Protein AF-A0A1S8SYW9-F1 (afdb_monomer_lite)

Radius of gyration: 13.83 Å; chains: 1; bounding box: 28×29×32 Å

Structure (mmCIF, N/CA/C/O backbone):
data_AF-A0A1S8SYW9-F1
#
_entry.id   AF-A0A1S8SYW9-F1
#
loop_
_atom_site.group_PDB
_atom_site.id
_atom_site.type_symbol
_atom_site.label_atom_id
_atom_site.label_alt_id
_atom_site.label_comp_id
_atom_site.label_asym_id
_atom_site.label_entity_id
_atom_site.label_seq_id
_atom_site.pdbx_PDB_ins_code
_atom_site.Cartn_x
_atom_site.Cartn_y
_atom_site.Cartn_z
_atom_site.occupancy
_atom_site.B_iso_or_equiv
_atom_site.auth_seq_id
_atom_site.auth_comp_id
_atom_site.auth_asym_id
_atom_site.auth_atom_id
_atom_site.pdbx_PDB_model_num
ATOM 1 N N . MET A 1 1 ? 6.779 16.204 14.818 1.00 73.50 1 MET A N 1
ATOM 2 C CA . MET A 1 1 ? 7.220 14.799 14.920 1.00 73.50 1 MET A CA 1
ATOM 3 C C . MET A 1 1 ? 8.372 14.636 13.952 1.00 73.50 1 MET A C 1
ATOM 5 O O . MET A 1 1 ? 8.216 15.047 12.809 1.00 73.50 1 MET A O 1
ATOM 9 N N . GLU A 1 2 ? 9.518 14.142 14.408 1.00 86.81 2 GLU A N 1
ATOM 10 C CA . GLU A 1 2 ? 10.631 13.812 13.511 1.00 86.81 2 GLU A CA 1
ATOM 11 C C . GLU A 1 2 ? 10.337 12.479 12.816 1.00 86.81 2 GLU A C 1
ATOM 13 O O . GLU A 1 2 ? 9.788 11.564 13.433 1.00 86.81 2 GLU A O 1
ATOM 18 N N . LEU A 1 3 ? 10.631 12.401 11.518 1.00 86.81 3 LEU A N 1
ATOM 19 C CA . LEU A 1 3 ? 10.470 11.173 10.742 1.00 86.81 3 LEU A CA 1
ATOM 20 C C . LEU A 1 3 ? 11.688 10.273 10.954 1.00 86.81 3 LEU A C 1
ATOM 22 O O . LEU A 1 3 ? 12.787 10.767 11.202 1.00 86.81 3 LEU A O 1
ATOM 26 N N . SER A 1 4 ? 11.486 8.960 10.835 1.00 89.44 4 SER A N 1
ATOM 27 C CA . SER A 1 4 ? 12.580 7.988 10.904 1.00 89.44 4 SER A CA 1
ATOM 28 C C . SER A 1 4 ? 13.664 8.325 9.870 1.00 89.44 4 SER A C 1
ATOM 30 O O . SER A 1 4 ? 13.314 8.713 8.751 1.00 89.44 4 SER A O 1
ATOM 32 N N . PRO A 1 5 ? 14.958 8.179 10.208 1.00 90.12 5 PRO A N 1
ATOM 33 C CA . PRO A 1 5 ? 16.032 8.384 9.248 1.00 90.12 5 PRO A CA 1
ATOM 34 C C . PRO A 1 5 ? 15.919 7.356 8.118 1.00 90.12 5 PRO A C 1
ATOM 36 O O . PRO A 1 5 ? 16.023 6.154 8.354 1.00 90.12 5 PRO A O 1
ATOM 39 N N . ASP A 1 6 ? 15.701 7.848 6.901 1.00 91.12 6 ASP A N 1
ATOM 40 C CA . ASP A 1 6 ? 15.604 7.052 5.679 1.00 91.12 6 ASP A CA 1
ATOM 41 C C . ASP A 1 6 ? 16.440 7.734 4.574 1.00 91.12 6 ASP A C 1
ATOM 43 O O . ASP A 1 6 ? 16.298 8.946 4.377 1.00 91.12 6 ASP A O 1
ATOM 47 N N . PRO A 1 7 ? 17.333 7.014 3.866 1.00 90.56 7 PRO A N 1
ATOM 48 C CA . PRO A 1 7 ? 18.149 7.585 2.791 1.00 90.56 7 PRO A CA 1
ATOM 49 C C . PRO A 1 7 ? 17.338 8.200 1.641 1.00 90.56 7 PRO A C 1
ATOM 51 O O . PRO A 1 7 ? 17.804 9.140 1.001 1.00 90.56 7 PRO A O 1
ATOM 54 N N . LEU A 1 8 ? 16.129 7.690 1.390 1.00 91.69 8 LEU A N 1
ATOM 55 C CA . LEU A 1 8 ? 15.212 8.125 0.334 1.00 91.69 8 LEU A CA 1
ATOM 56 C C . LEU A 1 8 ? 14.064 8.991 0.878 1.00 91.69 8 LEU A C 1
ATOM 58 O O . LEU A 1 8 ? 13.097 9.270 0.163 1.00 91.69 8 LEU A O 1
ATOM 62 N N . LEU A 1 9 ? 14.157 9.456 2.131 1.00 91.00 9 LEU A N 1
ATOM 63 C CA . LEU A 1 9 ? 13.089 10.184 2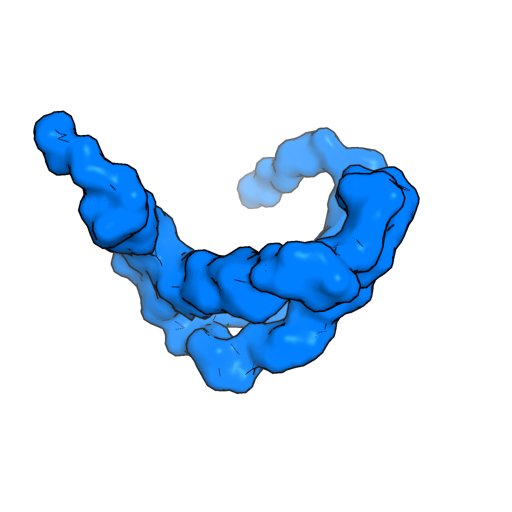.824 1.00 91.00 9 LEU A CA 1
ATOM 64 C C . LEU A 1 9 ? 12.535 11.360 2.010 1.00 91.00 9 LEU A C 1
ATOM 66 O O . LEU A 1 9 ? 11.321 11.546 1.914 1.00 91.00 9 LEU A O 1
ATOM 70 N N . ASP A 1 10 ? 13.422 12.180 1.451 1.00 91.00 10 ASP A N 1
ATOM 71 C CA . ASP A 1 10 ? 13.030 13.399 0.743 1.00 91.00 10 ASP A CA 1
ATOM 72 C C . ASP A 1 10 ? 12.382 13.120 -0.613 1.00 91.00 10 ASP A C 1
ATOM 74 O O . ASP A 1 10 ? 11.601 13.937 -1.103 1.00 91.00 10 ASP A O 1
ATOM 78 N N . GLU A 1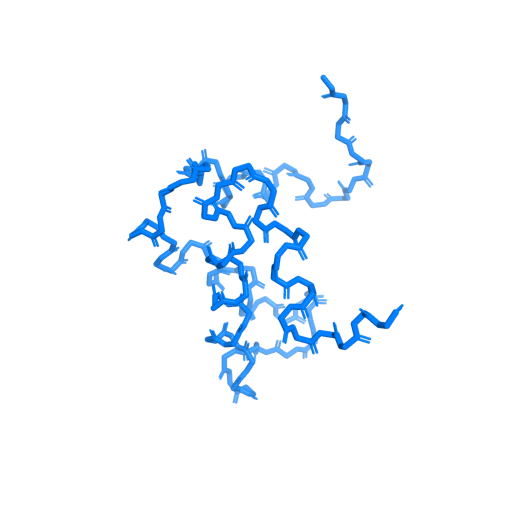 11 ? 12.667 11.969 -1.212 1.00 89.88 11 GLU A N 1
ATOM 79 C CA . GLU A 1 11 ? 12.016 11.516 -2.433 1.00 89.88 11 GLU A CA 1
ATOM 80 C C . GLU A 1 11 ? 10.641 10.920 -2.123 1.00 89.88 11 GLU A C 1
ATOM 82 O O . GLU A 1 11 ? 9.636 11.372 -2.674 1.00 89.88 11 GLU A O 1
ATOM 87 N N . LEU A 1 12 ? 10.571 10.009 -1.147 1.00 88.88 12 LEU A N 1
ATOM 88 C CA . LEU A 1 12 ? 9.324 9.373 -0.717 1.00 88.88 12 LEU A CA 1
ATOM 89 C C . LEU A 1 12 ? 8.274 10.391 -0.267 1.00 88.88 12 LEU A C 1
ATOM 91 O O . LEU A 1 12 ? 7.105 10.275 -0.639 1.00 88.88 12 LEU A O 1
ATOM 95 N N . LYS A 1 13 ? 8.687 11.437 0.462 1.00 89.06 13 LYS A N 1
ATOM 96 C CA . LYS A 1 13 ? 7.801 12.545 0.850 1.00 89.06 13 LYS A CA 1
ATOM 97 C C . LYS A 1 13 ? 7.088 13.171 -0.342 1.00 89.06 13 LYS A C 1
ATOM 99 O O . LYS A 1 13 ? 5.926 13.533 -0.204 1.00 89.06 13 LYS A O 1
ATOM 104 N N . LYS A 1 14 ? 7.758 13.322 -1.490 1.00 90.00 14 LYS A N 1
ATOM 105 C CA . LYS A 1 14 ? 7.169 13.958 -2.680 1.00 90.00 14 LYS A CA 1
ATOM 106 C C . LYS A 1 14 ? 6.051 13.106 -3.258 1.00 90.00 14 LYS A C 1
ATOM 108 O O . LYS A 1 14 ? 5.023 13.655 -3.642 1.00 90.00 14 LYS A O 1
ATOM 113 N N . TYR A 1 15 ? 6.232 11.787 -3.275 1.00 87.75 15 TYR A N 1
ATOM 114 C CA . TYR A 1 15 ? 5.208 10.868 -3.759 1.00 87.75 15 TYR A CA 1
ATOM 115 C C . TYR A 1 15 ? 3.973 10.893 -2.861 1.00 87.75 15 TYR A C 1
ATOM 117 O O . TYR A 1 15 ? 2.865 11.039 -3.355 1.00 87.75 15 TYR A O 1
ATOM 125 N N . VAL A 1 16 ? 4.142 10.861 -1.537 1.00 86.94 16 VAL A N 1
ATOM 126 C CA . VAL A 1 16 ? 2.997 10.799 -0.608 1.00 86.94 16 VAL A CA 1
ATOM 127 C C . VAL A 1 16 ? 2.447 12.164 -0.180 1.00 86.94 16 VAL A C 1
ATOM 129 O O . VAL A 1 16 ? 1.476 12.216 0.570 1.00 86.94 16 VAL A O 1
ATOM 132 N N . ALA A 1 17 ? 3.023 13.275 -0.652 1.00 87.25 17 ALA A N 1
ATOM 133 C CA . ALA A 1 17 ? 2.694 14.632 -0.199 1.00 87.25 17 ALA A CA 1
ATOM 134 C C . ALA A 1 17 ? 1.205 14.992 -0.331 1.00 87.25 17 ALA A C 1
ATOM 136 O O . ALA A 1 17 ? 0.676 15.762 0.470 1.00 87.25 17 ALA A O 1
ATOM 137 N N . ASN A 1 18 ? 0.536 14.441 -1.344 1.00 84.75 18 ASN A N 1
ATOM 138 C CA . ASN A 1 18 ? -0.865 14.737 -1.639 1.00 84.75 18 ASN A CA 1
ATOM 139 C C . ASN A 1 18 ? -1.845 13.763 -0.970 1.00 84.75 18 ASN A C 1
ATOM 141 O O . ASN A 1 18 ? -3.055 13.971 -1.054 1.00 84.75 18 ASN A O 1
ATOM 145 N N . ILE A 1 19 ? -1.349 12.723 -0.294 1.00 87.06 19 ILE A N 1
ATOM 146 C CA . ILE A 1 19 ? -2.188 11.720 0.359 1.00 87.06 19 ILE A CA 1
ATOM 147 C C . ILE A 1 19 ? -2.764 12.310 1.646 1.00 87.06 19 ILE A C 1
ATOM 149 O O . ILE A 1 19 ? -2.041 12.802 2.514 1.00 87.06 19 ILE A O 1
ATOM 153 N N . LYS A 1 20 ? -4.088 12.233 1.782 1.00 86.12 20 LYS A N 1
ATOM 154 C CA . LYS A 1 20 ? -4.814 12.675 2.973 1.00 86.12 20 LYS A CA 1
ATOM 155 C C . LYS A 1 20 ? -5.597 11.519 3.568 1.00 86.12 20 LYS A C 1
ATOM 157 O O . LYS A 1 20 ? -6.184 10.711 2.852 1.00 86.12 20 LYS A O 1
ATOM 162 N N . LEU A 1 21 ? -5.625 11.475 4.895 1.00 88.81 21 LEU A N 1
ATOM 163 C CA . LEU A 1 21 ? -6.436 10.514 5.630 1.00 88.81 21 LEU A CA 1
ATOM 164 C C . LEU A 1 21 ? -7.921 10.731 5.300 1.00 88.81 21 LEU A C 1
ATOM 166 O O . LEU A 1 21 ? -8.400 11.864 5.327 1.00 88.81 21 LEU A O 1
ATOM 170 N N . GLY A 1 22 ? -8.635 9.649 5.003 1.00 84.00 22 GLY A N 1
ATOM 171 C CA . GLY A 1 22 ? -10.039 9.666 4.595 1.00 84.00 22 GLY A CA 1
ATOM 172 C C . GLY A 1 22 ? -10.271 9.875 3.098 1.00 84.00 22 GLY A C 1
ATOM 173 O O . GLY A 1 22 ? -11.405 9.734 2.649 1.00 84.00 22 GLY A O 1
ATOM 174 N N . THR A 1 23 ? -9.230 10.161 2.309 1.00 79.56 23 THR A N 1
ATOM 175 C CA . THR A 1 23 ? -9.367 10.368 0.863 1.00 79.56 23 THR A CA 1
ATOM 176 C C . THR A 1 23 ? -8.917 9.132 0.091 1.00 79.56 23 THR A C 1
ATOM 178 O O . THR A 1 23 ? -7.754 8.998 -0.279 1.00 79.56 23 THR A O 1
ATOM 181 N N . THR A 1 24 ? -9.852 8.221 -0.170 1.00 70.56 24 THR A N 1
ATOM 182 C CA . THR A 1 24 ? -9.593 6.955 -0.880 1.00 70.56 24 THR A CA 1
ATOM 183 C C . THR A 1 24 ? -9.542 7.112 -2.403 1.00 70.56 24 THR A C 1
ATOM 185 O O . THR A 1 24 ? -8.882 6.334 -3.082 1.00 70.56 24 THR A O 1
ATOM 188 N N . GLU A 1 25 ? -10.182 8.148 -2.947 1.00 65.69 25 GLU A N 1
ATOM 189 C CA . GLU A 1 25 ? -10.299 8.391 -4.394 1.00 65.69 25 GLU A CA 1
ATOM 190 C C . GLU A 1 25 ? -9.005 8.922 -5.037 1.00 65.69 25 GLU A C 1
ATOM 192 O O . GLU A 1 25 ? -8.849 8.875 -6.254 1.00 65.69 25 GLU A O 1
ATOM 197 N N . GLN A 1 26 ? -8.066 9.431 -4.231 1.00 61.78 26 GLN A N 1
ATOM 198 C CA . GLN A 1 26 ? -6.857 10.118 -4.709 1.00 61.78 26 GLN A CA 1
ATOM 199 C C . GLN A 1 26 ? -5.604 9.239 -4.725 1.00 61.78 26 GLN A C 1
ATOM 201 O O . GLN A 1 26 ? -4.517 9.741 -5.005 1.00 61.78 26 GLN A O 1
ATOM 206 N N . LEU A 1 27 ? -5.726 7.943 -4.425 1.00 67.50 27 LEU A N 1
ATOM 207 C CA . LEU A 1 27 ? -4.551 7.080 -4.377 1.00 67.50 27 LEU A CA 1
ATOM 208 C C . LEU A 1 27 ? -3.943 6.837 -5.755 1.00 67.50 27 LEU A C 1
ATOM 210 O O . LEU A 1 27 ? -2.738 7.037 -5.894 1.00 67.50 27 LEU A O 1
ATOM 214 N N . GLY A 1 28 ? -4.772 6.555 -6.766 1.00 68.12 28 GLY A N 1
ATOM 215 C CA . GLY A 1 28 ? -4.387 6.503 -8.183 1.00 68.12 28 GLY A CA 1
ATOM 216 C C . GLY A 1 28 ? -3.005 5.889 -8.443 1.00 68.12 28 GLY A C 1
ATOM 217 O O . GLY A 1 28 ? -2.599 4.945 -7.779 1.00 68.12 28 GLY A O 1
ATOM 218 N N . ASP A 1 29 ? -2.250 6.494 -9.365 1.00 75.69 29 ASP A N 1
ATOM 219 C CA . ASP A 1 29 ? -0.858 6.131 -9.668 1.00 75.69 29 ASP A CA 1
ATOM 220 C C . ASP A 1 29 ? 0.163 6.767 -8.695 1.00 75.69 29 ASP A C 1
ATOM 222 O O . ASP A 1 29 ? 1.357 6.812 -8.986 1.00 75.69 29 ASP A O 1
ATOM 226 N N . THR A 1 30 ? -0.258 7.296 -7.539 1.00 85.81 30 THR A N 1
ATOM 227 C CA . THR A 1 30 ? 0.643 8.016 -6.613 1.00 85.81 30 THR A CA 1
ATOM 228 C C . THR A 1 30 ? 1.746 7.109 -6.072 1.00 85.81 30 THR A C 1
ATOM 230 O O . THR A 1 30 ? 2.896 7.526 -5.932 1.00 85.81 30 THR A O 1
ATOM 233 N N . LEU A 1 31 ? 1.404 5.850 -5.786 1.00 89.00 31 LEU A N 1
ATOM 234 C CA . LEU A 1 31 ? 2.352 4.845 -5.305 1.00 89.00 31 LEU A CA 1
ATOM 235 C C . LEU A 1 31 ? 3.125 4.182 -6.447 1.00 89.00 31 LEU A C 1
ATOM 237 O O . LEU A 1 31 ? 4.169 3.575 -6.202 1.00 89.00 31 LEU A O 1
ATOM 241 N N . ARG A 1 32 ? 2.665 4.336 -7.694 1.00 91.12 32 ARG A N 1
ATOM 242 C CA . ARG A 1 32 ? 3.246 3.672 -8.859 1.00 91.12 32 ARG A CA 1
ATOM 243 C C . ARG A 1 32 ? 4.758 3.890 -8.974 1.00 91.12 32 ARG A C 1
ATOM 245 O O . ARG A 1 32 ? 5.452 2.883 -9.079 1.00 91.12 32 ARG A O 1
ATOM 252 N N . PRO A 1 33 ? 5.311 5.119 -8.885 1.00 92.25 33 PRO A N 1
ATOM 253 C CA . PRO A 1 33 ? 6.755 5.336 -9.000 1.00 92.25 33 PRO A CA 1
ATOM 254 C C . PRO A 1 33 ? 7.577 4.549 -7.976 1.00 92.25 33 PRO A C 1
ATOM 256 O O . PRO A 1 33 ? 8.678 4.114 -8.290 1.00 92.25 33 PRO A O 1
ATOM 259 N N . ILE A 1 34 ? 7.029 4.328 -6.777 1.00 93.50 34 ILE A N 1
ATOM 260 C CA . ILE A 1 34 ? 7.676 3.553 -5.715 1.00 93.50 34 ILE A CA 1
ATOM 261 C C . ILE A 1 34 ? 7.581 2.060 -6.041 1.00 93.50 34 ILE A C 1
ATOM 263 O O . ILE A 1 34 ? 8.578 1.349 -5.992 1.00 93.50 34 ILE A O 1
ATOM 267 N N . LEU A 1 35 ? 6.387 1.585 -6.406 1.00 94.06 35 LEU A N 1
ATOM 268 C CA . LEU A 1 35 ? 6.113 0.160 -6.598 1.00 94.06 35 LEU A CA 1
ATOM 269 C C . LEU A 1 35 ? 6.726 -0.418 -7.885 1.00 94.06 35 LEU A C 1
ATOM 271 O O . LEU A 1 35 ? 6.954 -1.626 -7.946 1.00 94.06 35 LEU A O 1
ATOM 275 N N . ILE A 1 36 ? 7.021 0.401 -8.905 1.00 95.44 36 ILE A N 1
ATOM 276 C CA . ILE A 1 36 ? 7.776 -0.075 -10.082 1.00 95.44 36 ILE A CA 1
ATOM 277 C C . ILE A 1 36 ? 9.288 -0.076 -9.847 1.00 95.44 36 ILE A C 1
ATOM 279 O O . ILE A 1 36 ? 10.003 -0.665 -10.654 1.00 95.44 36 ILE A O 1
ATOM 283 N N . ASN A 1 37 ? 9.778 0.610 -8.809 1.00 94.94 37 ASN A N 1
ATOM 284 C CA . ASN A 1 37 ? 11.203 0.847 -8.627 1.00 94.94 37 ASN A CA 1
ATOM 285 C C . ASN A 1 37 ? 11.941 -0.457 -8.280 1.00 94.94 37 ASN A C 1
ATOM 287 O O . ASN A 1 37 ? 11.935 -0.929 -7.139 1.00 94.94 37 ASN A O 1
ATOM 291 N N . GLU A 1 38 ? 12.609 -1.016 -9.287 1.00 95.75 38 GLU A N 1
ATOM 292 C CA . GLU A 1 38 ? 13.370 -2.260 -9.176 1.00 95.75 38 GLU A CA 1
ATOM 293 C C . GLU A 1 38 ? 14.638 -2.101 -8.329 1.00 95.75 38 GLU A C 1
ATOM 295 O O . GLU A 1 38 ? 15.133 -3.089 -7.803 1.00 95.75 38 GLU A O 1
ATOM 300 N N . GLU A 1 39 ? 15.144 -0.883 -8.115 1.00 93.31 39 GLU A N 1
ATOM 301 C CA . GLU A 1 39 ? 16.268 -0.658 -7.198 1.00 93.31 39 GLU A CA 1
ATOM 302 C C . GLU A 1 39 ? 15.850 -0.858 -5.734 1.00 93.31 39 GLU A C 1
ATOM 304 O O . GLU A 1 39 ? 16.654 -1.306 -4.918 1.00 93.31 39 GLU A O 1
ATOM 309 N N . ILE A 1 40 ? 14.582 -0.573 -5.404 1.00 91.75 40 ILE A N 1
ATOM 310 C CA . ILE A 1 40 ? 14.026 -0.763 -4.056 1.00 91.75 40 ILE A CA 1
ATOM 311 C C . ILE A 1 40 ? 13.585 -2.216 -3.849 1.00 91.75 40 ILE A C 1
ATOM 313 O O . ILE A 1 40 ? 13.895 -2.820 -2.823 1.00 91.75 40 ILE A O 1
ATOM 317 N N . PHE A 1 41 ? 12.841 -2.780 -4.807 1.00 94.06 41 PHE A N 1
ATOM 318 C CA . PHE A 1 41 ? 12.168 -4.075 -4.636 1.00 94.06 41 PHE A CA 1
ATOM 319 C C . PHE A 1 41 ? 12.819 -5.239 -5.393 1.00 94.06 41 PHE A C 1
ATOM 321 O O . PHE A 1 41 ? 12.379 -6.381 -5.254 1.00 94.06 41 PHE A O 1
ATOM 328 N N . GLY A 1 42 ? 13.840 -4.980 -6.212 1.00 95.69 42 GLY A N 1
ATOM 329 C CA . GLY A 1 42 ? 14.486 -5.964 -7.089 1.00 95.69 42 GLY A CA 1
ATOM 330 C C . GLY A 1 42 ? 13.663 -6.355 -8.321 1.00 95.69 42 GLY A C 1
ATOM 331 O O . GLY A 1 42 ? 14.202 -6.953 -9.248 1.00 95.69 42 GLY A O 1
ATOM 332 N N . VAL A 1 43 ? 12.365 -6.039 -8.333 1.00 96.00 43 VAL A N 1
ATOM 333 C CA . VAL A 1 43 ? 11.412 -6.313 -9.414 1.00 96.00 43 VAL A CA 1
ATOM 334 C C . VAL A 1 43 ? 10.322 -5.245 -9.440 1.00 96.00 43 VAL A C 1
ATOM 336 O O . VAL A 1 43 ? 9.977 -4.670 -8.408 1.00 96.00 43 VAL A O 1
ATOM 339 N N . ASN A 1 44 ? 9.711 -5.035 -10.602 1.00 96.25 44 ASN A N 1
ATOM 340 C CA . ASN A 1 44 ? 8.500 -4.232 -10.714 1.00 96.25 44 ASN A CA 1
ATOM 341 C C . ASN A 1 44 ? 7.305 -4.957 -10.062 1.00 96.25 44 ASN A C 1
ATOM 343 O O . ASN A 1 44 ? 6.860 -6.004 -10.543 1.00 96.25 44 ASN A O 1
ATOM 347 N N . LEU A 1 45 ? 6.735 -4.378 -9.000 1.00 96.06 45 LEU A N 1
ATOM 348 C CA . LEU A 1 45 ? 5.664 -5.015 -8.228 1.00 96.06 45 LEU A CA 1
ATOM 349 C C . LEU A 1 45 ? 4.343 -5.160 -8.998 1.00 96.06 45 LEU A C 1
ATOM 351 O O . LEU A 1 45 ? 3.568 -6.065 -8.691 1.00 96.06 45 LEU A O 1
ATOM 355 N N . TYR A 1 46 ? 4.075 -4.346 -10.024 1.00 94.75 46 TYR A N 1
ATOM 356 C CA . TYR A 1 46 ? 2.916 -4.572 -10.901 1.00 94.75 46 TYR A CA 1
ATOM 357 C C . TYR A 1 46 ? 3.153 -5.727 -11.867 1.00 94.75 46 TYR A C 1
ATOM 359 O O . TYR A 1 46 ? 2.230 -6.494 -12.127 1.00 94.75 46 TYR A O 1
ATOM 367 N N . ALA A 1 47 ? 4.384 -5.897 -12.358 1.00 95.25 47 ALA A N 1
ATOM 368 C CA . ALA A 1 47 ? 4.717 -6.997 -13.264 1.00 95.25 47 ALA A CA 1
ATOM 369 C C . ALA A 1 47 ? 4.520 -8.371 -12.598 1.00 95.25 47 ALA A C 1
ATOM 371 O O . ALA A 1 47 ? 4.186 -9.341 -13.273 1.00 95.25 47 ALA A O 1
ATOM 372 N N . VAL A 1 48 ? 4.668 -8.440 -11.271 1.00 95.81 48 VAL A N 1
ATOM 373 C CA . VAL A 1 48 ? 4.429 -9.652 -10.468 1.00 95.81 48 VAL A CA 1
ATOM 374 C C . VAL A 1 48 ? 3.034 -9.704 -9.824 1.00 95.81 48 VAL A C 1
ATOM 376 O O . VAL A 1 48 ? 2.762 -10.598 -9.026 1.00 95.81 48 VAL A O 1
ATOM 379 N N . GLY A 1 49 ? 2.141 -8.761 -10.147 1.00 93.44 49 GLY A N 1
ATOM 380 C CA . GLY A 1 49 ? 0.755 -8.742 -9.659 1.00 93.44 49 GLY A CA 1
ATOM 381 C C . GLY A 1 49 ? 0.575 -8.335 -8.190 1.00 93.44 49 GLY A C 1
ATOM 382 O O . GLY A 1 49 ? -0.476 -8.588 -7.607 1.00 93.44 49 GLY A O 1
ATOM 383 N N . LEU A 1 50 ? 1.583 -7.715 -7.568 1.00 95.31 50 LEU A N 1
ATOM 384 C CA . LEU A 1 50 ? 1.519 -7.229 -6.183 1.00 95.31 50 LEU A CA 1
ATOM 385 C C . LEU A 1 50 ? 1.128 -5.752 -6.070 1.00 95.31 50 LEU A C 1
ATOM 387 O O . LEU A 1 50 ? 0.616 -5.357 -5.025 1.00 95.31 50 LEU A O 1
ATOM 391 N N . GLY A 1 51 ? 1.336 -4.954 -7.120 1.00 92.94 51 GLY A N 1
ATOM 392 C CA . GLY A 1 51 ? 1.067 -3.511 -7.106 1.00 92.94 51 GLY A CA 1
ATOM 393 C C . GLY A 1 51 ? -0.369 -3.173 -6.695 1.00 92.94 51 GLY A C 1
ATOM 394 O O . GLY A 1 51 ? -0.579 -2.517 -5.678 1.00 92.94 51 GLY A O 1
ATOM 395 N N . GLU A 1 52 ? -1.357 -3.724 -7.406 1.00 91.75 52 GLU A N 1
ATOM 396 C CA . GLU A 1 52 ? -2.787 -3.496 -7.126 1.00 91.75 52 GLU A CA 1
ATOM 397 C C . GLU A 1 52 ? -3.190 -3.964 -5.719 1.00 91.75 52 GLU A C 1
ATOM 399 O O . GLU A 1 52 ? -3.988 -3.331 -5.027 1.00 91.75 52 GLU A O 1
ATOM 404 N N . LYS A 1 53 ? -2.599 -5.070 -5.252 1.00 92.81 53 LYS A N 1
ATOM 405 C CA . LYS A 1 53 ? -2.862 -5.613 -3.916 1.00 92.81 53 LYS A CA 1
ATOM 406 C C . LYS A 1 53 ? -2.360 -4.671 -2.818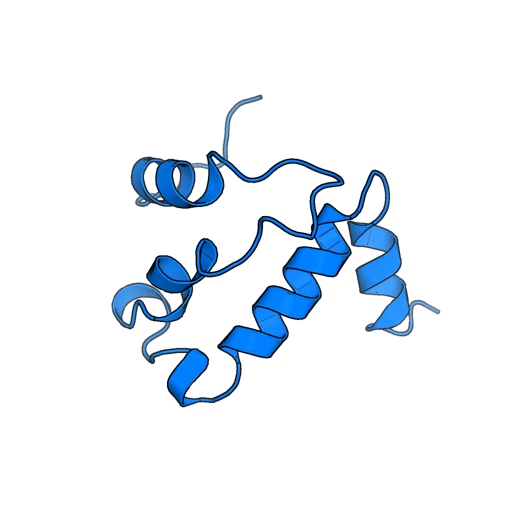 1.00 92.81 53 LYS A C 1
ATOM 408 O O . LYS A 1 53 ? -3.051 -4.468 -1.821 1.00 92.81 53 LYS A O 1
ATOM 413 N N . ILE A 1 54 ? -1.173 -4.094 -3.003 1.00 93.81 54 ILE A N 1
ATOM 414 C CA . ILE A 1 54 ? -0.582 -3.133 -2.064 1.00 93.81 54 ILE A CA 1
ATOM 415 C C . ILE A 1 54 ? -1.402 -1.841 -2.030 1.00 93.81 54 ILE A C 1
ATOM 417 O O . ILE A 1 54 ? -1.684 -1.341 -0.943 1.00 93.81 54 ILE A O 1
ATOM 421 N N . GLU A 1 55 ? -1.831 -1.329 -3.184 1.00 91.94 55 GLU A N 1
ATOM 422 C CA . GLU A 1 55 ? -2.711 -0.155 -3.263 1.00 91.94 55 GLU A CA 1
ATOM 423 C C . GLU A 1 55 ? -4.047 -0.388 -2.555 1.00 91.94 55 GLU A C 1
ATOM 425 O O . GLU A 1 55 ? -4.517 0.487 -1.824 1.00 91.94 55 GLU A O 1
ATOM 430 N N . GLY A 1 56 ? -4.626 -1.585 -2.695 1.00 92.00 56 GLY A N 1
ATOM 431 C CA . GLY A 1 56 ? -5.822 -1.990 -1.956 1.00 92.00 56 GLY A CA 1
ATOM 432 C C . GLY A 1 56 ? -5.616 -1.894 -0.444 1.00 92.00 56 GLY A C 1
ATOM 433 O O . GLY A 1 56 ? -6.371 -1.205 0.242 1.00 92.00 56 GLY A O 1
ATOM 434 N N . TYR A 1 57 ? -4.542 -2.495 0.076 1.00 93.56 57 TYR A N 1
ATOM 435 C CA . TYR A 1 57 ? -4.210 -2.394 1.501 1.00 93.56 57 TYR A CA 1
ATOM 436 C C . TYR A 1 57 ? -3.964 -0.960 1.946 1.00 93.56 57 TYR A C 1
ATOM 438 O O . TYR A 1 57 ? -4.450 -0.548 2.997 1.00 93.56 57 TYR A O 1
ATOM 446 N N . PHE A 1 58 ? -3.224 -0.188 1.157 1.00 92.94 58 PHE A N 1
ATOM 447 C CA . PHE A 1 58 ? -2.938 1.197 1.484 1.00 92.94 58 PHE A CA 1
ATOM 448 C C . PHE A 1 58 ? -4.225 2.028 1.562 1.00 92.94 58 PHE A C 1
ATOM 450 O O . PHE A 1 58 ? -4.408 2.772 2.523 1.00 92.94 58 PHE A O 1
ATOM 457 N N . THR A 1 59 ? -5.148 1.834 0.616 1.00 92.12 59 THR A N 1
ATOM 458 C CA . THR A 1 59 ? -6.474 2.474 0.605 1.00 92.12 59 THR A CA 1
ATOM 459 C C . THR A 1 59 ? -7.257 2.175 1.875 1.00 92.12 59 THR A C 1
ATOM 461 O O . THR A 1 59 ? -7.797 3.089 2.500 1.00 92.12 59 THR A O 1
ATOM 464 N N . GLU A 1 60 ? -7.289 0.908 2.290 1.00 93.19 60 GLU A N 1
ATOM 465 C CA . GLU A 1 60 ? -7.949 0.506 3.531 1.00 93.19 60 GLU A CA 1
ATOM 466 C C . GLU A 1 60 ? -7.292 1.177 4.745 1.00 93.19 60 GLU A C 1
ATOM 468 O O . GLU A 1 60 ? -7.990 1.777 5.561 1.00 93.19 60 GLU A O 1
ATOM 473 N N . MET A 1 61 ? -5.958 1.182 4.817 1.00 93.50 61 MET A N 1
ATOM 474 C CA . MET A 1 61 ? -5.201 1.751 5.936 1.00 93.50 61 MET A CA 1
ATOM 475 C C . MET A 1 61 ? -5.346 3.270 6.083 1.00 93.50 61 MET A C 1
ATOM 477 O O . MET A 1 61 ? -5.300 3.766 7.211 1.00 93.50 61 MET A O 1
ATOM 481 N N . ILE A 1 62 ? -5.532 4.014 4.987 1.00 92.88 62 ILE A N 1
ATOM 482 C CA . ILE A 1 62 ? -5.704 5.475 5.037 1.00 92.88 62 ILE A CA 1
ATOM 483 C C . ILE A 1 62 ? -7.164 5.926 5.127 1.00 92.88 62 ILE A C 1
ATOM 485 O O . ILE A 1 62 ? -7.419 7.128 5.182 1.00 92.88 62 ILE A O 1
ATOM 489 N N . SER A 1 63 ? -8.126 5.001 5.139 1.00 92.44 63 SER A N 1
ATOM 490 C CA . SER A 1 63 ? -9.559 5.330 5.083 1.00 92.44 63 SER A CA 1
ATOM 491 C C . SER A 1 63 ? -10.071 6.141 6.282 1.00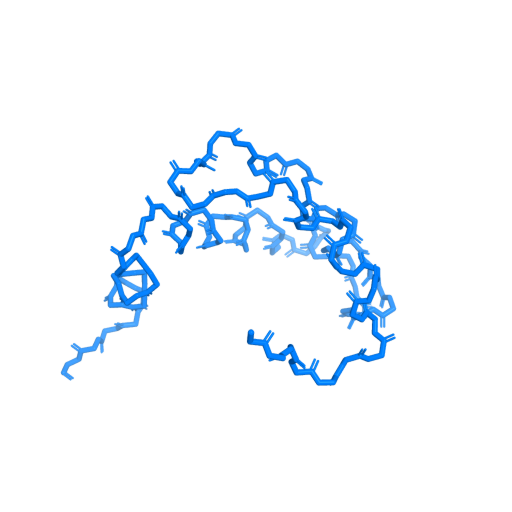 92.44 63 SER A C 1
ATOM 493 O O . SER A 1 63 ? -11.119 6.776 6.195 1.00 92.44 63 SER A O 1
ATOM 495 N N . GLY A 1 64 ? -9.330 6.186 7.392 1.00 92.69 64 GLY A N 1
ATOM 496 C CA . GLY A 1 64 ? -9.677 7.011 8.543 1.00 92.69 64 GLY A CA 1
ATOM 497 C C . GLY A 1 64 ? -8.899 6.661 9.807 1.00 92.69 64 GLY A C 1
ATOM 498 O O . GLY A 1 64 ? -8.031 5.787 9.829 1.00 92.69 64 GLY A O 1
ATOM 499 N N . THR A 1 65 ? -9.224 7.346 10.902 1.00 94.31 65 THR A N 1
ATOM 500 C CA . THR A 1 65 ? -8.662 7.035 12.222 1.00 94.31 65 THR A CA 1
ATOM 501 C C . THR A 1 65 ? -9.044 5.614 12.638 1.00 94.31 65 THR A C 1
ATOM 503 O O . THR A 1 65 ? -10.211 5.241 12.592 1.00 94.31 65 THR A O 1
ATOM 506 N N . GLY A 1 66 ? -8.059 4.818 13.061 1.00 94.50 66 GLY A N 1
ATOM 507 C CA . GLY A 1 66 ? -8.259 3.415 13.444 1.00 94.50 66 GLY A CA 1
ATOM 508 C C . GLY A 1 66 ? -8.261 2.425 12.274 1.00 94.50 66 GLY A C 1
ATOM 509 O O . GLY A 1 66 ? -8.219 1.218 12.509 1.00 94.50 66 GLY A O 1
ATOM 510 N N . ALA A 1 67 ? -8.220 2.903 11.027 1.00 94.81 67 ALA A N 1
ATOM 511 C CA . ALA A 1 67 ? -8.314 2.049 9.849 1.00 94.81 67 ALA A CA 1
ATOM 512 C C . ALA A 1 67 ? -7.128 1.089 9.678 1.00 94.81 67 ALA A C 1
ATOM 514 O O . ALA A 1 67 ? -7.311 -0.037 9.225 1.00 94.81 67 ALA A O 1
ATOM 515 N N . VAL A 1 68 ? -5.928 1.479 10.121 1.00 94.50 68 VAL A N 1
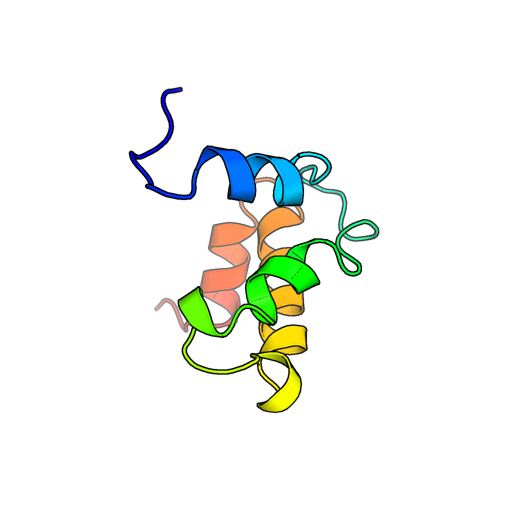ATOM 516 C CA . VAL A 1 68 ? -4.761 0.580 10.156 1.00 94.50 68 VAL A CA 1
ATOM 517 C C . VAL A 1 68 ? -5.060 -0.671 10.987 1.00 94.50 68 VAL A C 1
ATOM 519 O O . VAL A 1 68 ? -4.855 -1.786 10.516 1.00 94.50 68 VAL A O 1
ATOM 522 N N . ARG A 1 69 ? -5.601 -0.502 12.203 1.00 95.19 69 ARG A N 1
ATOM 523 C CA . ARG A 1 69 ? -5.970 -1.622 13.083 1.00 95.19 69 ARG A CA 1
ATOM 524 C C . ARG A 1 69 ? -7.057 -2.484 12.445 1.00 95.19 69 ARG A C 1
ATOM 526 O O . ARG A 1 69 ? -6.891 -3.694 12.391 1.00 95.19 69 ARG A O 1
ATOM 533 N N . ALA A 1 70 ? -8.111 -1.860 11.922 1.00 94.62 70 ALA A N 1
ATOM 534 C CA . ALA A 1 70 ? -9.209 -2.577 11.274 1.00 94.62 70 ALA A CA 1
ATOM 535 C C . ALA A 1 70 ? -8.739 -3.388 10.052 1.00 94.62 70 ALA A C 1
ATOM 537 O O . ALA A 1 70 ? -9.172 -4.520 9.853 1.00 94.62 70 ALA A O 1
ATOM 538 N N . THR A 1 71 ? -7.812 -2.838 9.258 1.00 94.88 71 THR A N 1
ATOM 539 C CA . THR A 1 71 ? -7.214 -3.539 8.111 1.00 94.88 71 THR A CA 1
ATOM 540 C C . THR A 1 71 ? -6.429 -4.762 8.584 1.00 94.88 71 THR A C 1
ATOM 542 O O . THR A 1 71 ? -6.585 -5.848 8.033 1.00 94.88 71 THR A O 1
ATOM 545 N N . LEU A 1 72 ? -5.619 -4.620 9.638 1.00 94.62 72 LEU A N 1
ATOM 546 C CA . LEU A 1 72 ? -4.881 -5.746 10.210 1.00 94.62 72 LEU A CA 1
ATOM 547 C C . LEU A 1 72 ? -5.823 -6.826 10.755 1.00 94.62 72 LEU A C 1
ATOM 549 O O . LEU A 1 72 ? -5.638 -7.982 10.409 1.00 94.62 72 LEU A O 1
ATOM 553 N N . GLU A 1 73 ? -6.852 -6.465 11.524 1.00 94.44 73 GLU A N 1
ATOM 554 C CA . GLU A 1 73 ? -7.848 -7.408 12.066 1.00 94.44 73 GLU A CA 1
ATOM 555 C C . GLU A 1 73 ? -8.631 -8.148 10.968 1.00 94.44 73 GLU A C 1
ATOM 557 O O . GLU A 1 73 ? -9.011 -9.304 11.144 1.00 94.44 73 GLU A O 1
ATOM 562 N N . LYS A 1 74 ? -8.858 -7.501 9.819 1.00 94.00 74 LYS A N 1
ATOM 563 C CA . LYS A 1 74 ? -9.523 -8.110 8.661 1.00 94.00 74 LYS A CA 1
ATOM 564 C C . LYS A 1 74 ? -8.671 -9.192 7.994 1.00 94.00 74 LYS A C 1
ATOM 566 O O . LYS A 1 74 ? -9.213 -10.213 7.576 1.00 94.00 74 LYS A O 1
ATOM 571 N N . TYR A 1 75 ? -7.371 -8.947 7.817 1.00 94.38 75 TYR A N 1
ATOM 572 C CA . TYR A 1 75 ? -6.487 -9.835 7.047 1.00 94.38 75 TYR A CA 1
ATOM 573 C C . TYR A 1 75 ? -5.679 -10.806 7.906 1.00 94.38 75 TYR A C 1
ATOM 575 O O . TYR A 1 75 ? -5.240 -11.844 7.412 1.00 94.38 75 TYR A O 1
ATOM 583 N N . LEU A 1 76 ? -5.467 -10.471 9.171 1.00 90.31 76 LEU A N 1
ATOM 584 C CA . LEU A 1 76 ? -4.782 -11.291 10.150 1.00 90.31 76 LEU A CA 1
ATOM 585 C C . LEU A 1 76 ? -5.821 -11.628 11.208 1.00 90.31 76 LEU A C 1
ATOM 587 O O . LEU A 1 76 ? -6.325 -10.733 11.880 1.00 90.31 76 LEU A O 1
ATOM 591 N N . GLU A 1 77 ? -6.159 -12.907 11.342 1.00 71.75 77 GLU A N 1
ATOM 592 C CA . GLU A 1 77 ? -7.049 -13.387 12.397 1.00 71.75 77 GLU A CA 1
ATOM 593 C C . GLU A 1 77 ? -6.439 -13.061 13.770 1.00 71.75 77 GLU A C 1
ATOM 595 O O . GLU A 1 77 ? -5.678 -13.843 14.343 1.00 71.75 77 GLU A O 1
ATOM 600 N N . CYS A 1 78 ? -6.739 -11.876 14.293 1.00 58.16 78 CYS A N 1
ATOM 601 C CA . CYS A 1 78 ? -6.317 -11.459 15.618 1.00 58.16 78 CYS A CA 1
ATOM 602 C C . CYS A 1 78 ? -7.279 -12.110 16.618 1.00 58.16 78 CYS A C 1
ATOM 604 O O . CYS A 1 78 ? -8.336 -11.561 16.923 1.00 58.16 78 CYS A O 1
ATOM 606 N N . LYS A 1 79 ? -6.946 -13.332 17.047 1.00 54.91 79 LYS A N 1
ATOM 607 C CA . LYS A 1 79 ? -7.550 -13.953 18.232 1.00 54.91 79 LYS A CA 1
ATOM 608 C C . LYS A 1 79 ? -7.129 -13.228 19.503 1.00 54.91 79 LYS A C 1
ATOM 610 O O . LYS A 1 79 ? -5.950 -12.812 19.573 1.00 54.91 79 LYS A O 1
#

Secondary structure (DSSP, 8-state):
-PPPP-TTHHHHHHHHTT--TT--TT-GGGSHHHHT-HHHHSS-TTTTT-HHHHHHHHHHHHSSTTHHHHHHHHHS---

Foldseek 3Di:
DDDDDDPCVVVLCVLCVPP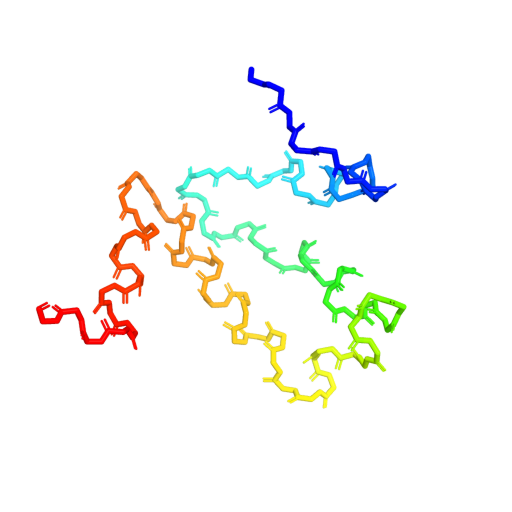AQQDLPPLPCSCVVVQCDCVNVVHRCVVVPNPVVVSVLVSQCRNHVCSVVVSCVVVPVPD

pLDDT: mean 88.67, std 9.21, range [54.91, 96.25]

Sequence (79 aa):
MELSPDPLLDELKKYVANIKLGTTEQLGDTLRPILINEEIFGVNLYAVGLGEKIEGYFTEMISGTGAVRATLEKYLECK